Protein AF-A0A497M1D7-F1 (afdb_monomer)

Foldseek 3Di:
DQPPPDDDPDDPLRVLLVVCVVVVFKDWPVVSLVVVCVVPNPNDDPVNSVVSLVVCVVVV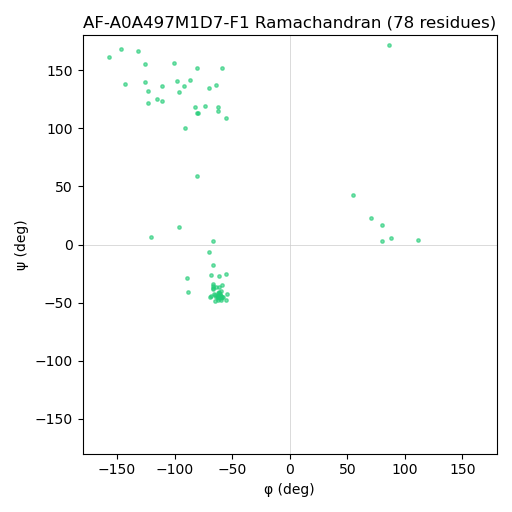QWDWDDDPVPIIMIGGDDDD

Nearest PDB structures (foldseek):
  6qil-assembly2_C  TM=8.998E-01  e=9.652E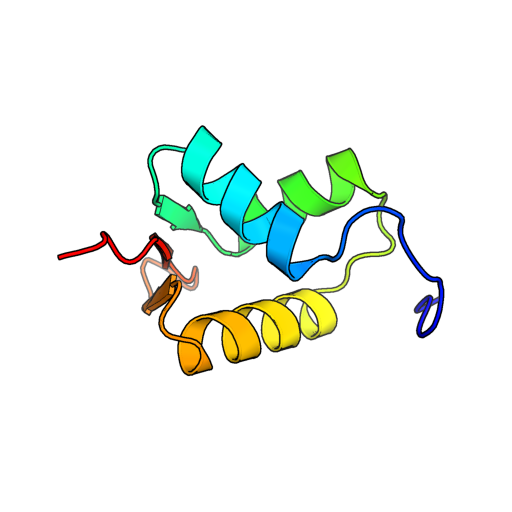-03  Halobacterium salinarum NRC-1
  6qfd-assembly1_A  TM=8.483E-01  e=6.997E-03  Halobacterium salinarum NRC-1
  6ez1-assembly1_A  TM=8.535E-01  e=1.959E-02  Halobacterium salinarum NRC-1
  7x75-assembly1_K  TM=7.258E-01  e=6.152E-03  Streptomyces coelicolor A3(2)
  2co5-assembly1_A  TM=8.354E-01  e=3.727E-02  Sulfolobus turreted icosahedral virus 1

Sequence (80 aa):
MSLKGIWRPRPLETLVVELLQKKGGTITDTELLDMLRSLVGDGVSFPELNRTLMNLEIAGLIYVSGPVRGKRRIELKKKS

pLDDT: mean 85.34, std 14.55, range [41.78, 96.5]

Solvent-accessible surface area (backbone atoms only — not comparable to full-atom values): 4828 Å² total; per-residue (Å²): 127,81,74,83,82,70,88,56,100,64,56,69,60,57,51,52,54,55,51,31,58,77,54,78,29,48,47,41,55,68,60,51,49,55,53,47,25,75,74,73,38,79,65,69,44,71,72,57,50,51,52,40,51,51,52,36,37,75,70,60,51,33,46,79,47,78,66,69,91,84,40,40,42,40,30,56,52,75,86,127

Mean predicted aligned error: 6.02 Å

Secondary structure (DSSP, 8-state):
---TT---SS-HHHHHHHHHHHTTTEEEHHHHHHHHHHHH-TT--HHHHHHHHHHHHHTTSEEEEEEETTEEEEEEPPP-

Structure (mmCIF, N/CA/C/O backbone):
data_AF-A0A497M1D7-F1
#
_entry.id   AF-A0A497M1D7-F1
#
loop_
_atom_site.group_PDB
_atom_site.id
_atom_site.type_symbol
_atom_site.label_atom_id
_atom_site.label_alt_id
_atom_site.label_comp_id
_atom_site.label_asym_id
_atom_site.label_entity_id
_atom_site.label_seq_id
_atom_site.pdbx_PDB_ins_code
_atom_site.Cartn_x
_atom_site.Cartn_y
_atom_site.Cartn_z
_atom_site.occupancy
_atom_site.B_iso_or_equiv
_atom_site.auth_seq_id
_atom_site.auth_comp_id
_atom_site.auth_asym_id
_atom_site.auth_atom_id
_atom_site.pdbx_PDB_model_num
ATOM 1 N N . MET A 1 1 ? 8.097 -6.182 -19.282 1.00 41.78 1 MET A N 1
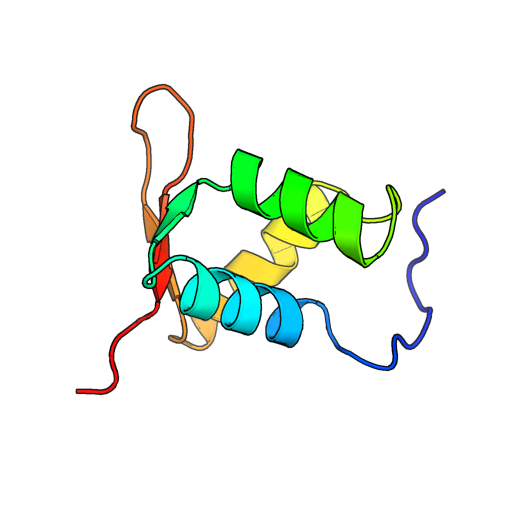ATOM 2 C CA . MET A 1 1 ? 7.256 -7.371 -19.549 1.00 41.78 1 MET A CA 1
ATOM 3 C C . MET A 1 1 ? 6.279 -7.501 -18.385 1.00 41.78 1 MET A C 1
ATOM 5 O O . MET A 1 1 ? 6.738 -7.629 -17.260 1.00 41.78 1 MET A O 1
ATOM 9 N N . SER A 1 2 ? 4.969 -7.333 -18.601 1.00 45.28 2 SER A N 1
ATOM 10 C CA . SER A 1 2 ? 3.974 -7.459 -17.520 1.00 45.28 2 SER A CA 1
ATOM 11 C C . SER A 1 2 ? 3.683 -8.940 -17.299 1.00 45.28 2 SER A C 1
ATOM 13 O O . SER A 1 2 ? 3.154 -9.605 -18.187 1.00 45.28 2 SER A O 1
ATOM 15 N N . LEU A 1 3 ? 4.066 -9.455 -16.133 1.00 53.09 3 LEU A N 1
ATOM 16 C CA . LEU A 1 3 ? 3.905 -10.857 -15.749 1.00 53.09 3 LEU A CA 1
ATOM 17 C C . LEU A 1 3 ? 2.470 -11.120 -15.264 1.00 53.09 3 LEU A C 1
ATOM 19 O O . LEU A 1 3 ? 2.239 -11.513 -14.122 1.00 53.09 3 LEU A O 1
ATOM 23 N N . LYS A 1 4 ? 1.482 -10.866 -16.131 1.00 47.88 4 LYS A N 1
ATOM 24 C CA . LYS A 1 4 ? 0.095 -11.285 -15.901 1.00 47.88 4 LYS A CA 1
ATOM 25 C C . LYS A 1 4 ? 0.050 -12.816 -15.843 1.00 47.88 4 LYS A C 1
ATOM 27 O O . LYS A 1 4 ? 0.292 -13.462 -16.855 1.00 47.88 4 LYS A O 1
ATOM 32 N N . GLY A 1 5 ? -0.288 -13.377 -14.680 1.00 53.84 5 GLY A N 1
ATOM 33 C CA . GL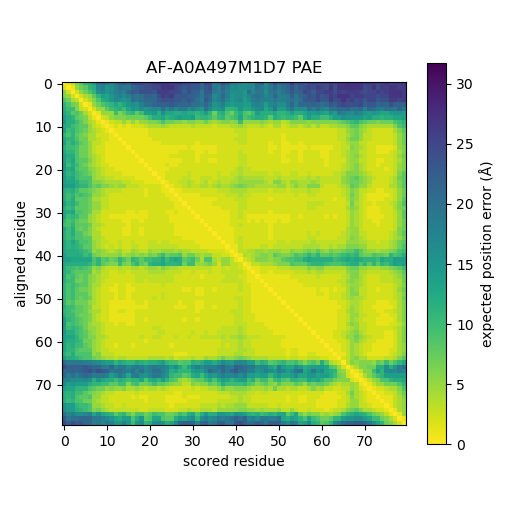Y A 1 5 ? -0.604 -14.805 -14.529 1.00 53.84 5 GLY A CA 1
ATOM 34 C C . GLY A 1 5 ? 0.398 -15.653 -13.741 1.00 53.84 5 GLY A C 1
ATOM 35 O O . GLY A 1 5 ? 0.181 -16.854 -13.622 1.00 53.84 5 GLY A O 1
ATOM 36 N N . ILE A 1 6 ? 1.459 -15.076 -13.166 1.00 56.78 6 ILE A N 1
ATOM 37 C CA . ILE A 1 6 ? 2.310 -15.830 -12.234 1.00 56.78 6 ILE A CA 1
ATOM 38 C C . ILE A 1 6 ? 1.617 -15.868 -10.872 1.00 56.78 6 ILE A C 1
ATOM 40 O O . ILE A 1 6 ? 1.486 -14.835 -10.212 1.00 56.78 6 ILE A O 1
ATOM 44 N N . TRP A 1 7 ? 1.189 -17.058 -10.447 1.00 54.69 7 TRP A N 1
ATOM 45 C CA . TRP A 1 7 ? 0.823 -17.318 -9.057 1.00 54.69 7 TRP A CA 1
ATOM 46 C C . TRP A 1 7 ? 2.008 -16.939 -8.162 1.00 54.69 7 TRP A C 1
ATOM 48 O O . TRP A 1 7 ? 3.049 -17.597 -8.179 1.00 54.69 7 TRP A O 1
ATOM 58 N N . ARG A 1 8 ? 1.876 -15.847 -7.406 1.00 66.50 8 ARG A N 1
ATOM 59 C CA . ARG A 1 8 ? 2.835 -15.501 -6.355 1.00 66.50 8 ARG A CA 1
ATOM 60 C C . ARG A 1 8 ? 2.403 -16.221 -5.077 1.00 66.50 8 ARG A C 1
ATOM 62 O O . ARG A 1 8 ? 1.209 -16.235 -4.787 1.00 66.50 8 ARG A O 1
ATOM 69 N N . PRO A 1 9 ? 3.338 -16.742 -4.261 1.00 70.38 9 PRO A N 1
ATOM 70 C CA . PRO A 1 9 ? 2.999 -17.329 -2.963 1.00 70.38 9 PRO A CA 1
ATOM 71 C C . PRO A 1 9 ? 2.231 -16.359 -2.052 1.00 70.38 9 PRO A C 1
ATOM 73 O O . PRO A 1 9 ? 1.492 -16.791 -1.173 1.00 70.38 9 PRO A O 1
ATOM 76 N N . ARG A 1 10 ? 2.407 -15.046 -2.268 1.00 78.94 10 ARG A N 1
ATOM 77 C CA . ARG A 1 10 ? 1.653 -13.975 -1.612 1.00 78.94 10 ARG A CA 1
ATOM 78 C C . ARG A 1 10 ? 0.970 -13.071 -2.648 1.00 78.94 10 ARG A C 1
ATOM 80 O O . ARG A 1 10 ? 1.682 -12.475 -3.463 1.00 78.94 10 ARG A O 1
ATOM 87 N N . PRO A 1 11 ? -0.368 -12.935 -2.607 1.00 88.12 11 PRO A N 1
ATOM 88 C CA . PRO A 1 11 ? -1.102 -11.962 -3.412 1.00 88.12 11 PRO A CA 1
ATOM 89 C C . PRO A 1 11 ? -0.649 -10.524 -3.139 1.00 88.12 11 PRO A C 1
ATOM 91 O O . PRO A 1 11 ? -0.203 -10.191 -2.036 1.00 88.12 11 PRO A O 1
ATOM 94 N N . LEU A 1 12 ? -0.778 -9.656 -4.143 1.00 90.31 12 LEU A N 1
ATOM 95 C CA . LEU A 1 12 ? -0.342 -8.262 -4.039 1.00 90.31 12 LEU A CA 1
ATOM 96 C C . LEU A 1 12 ? -1.198 -7.483 -3.030 1.00 90.31 12 LEU A C 1
ATOM 98 O O . LEU A 1 12 ? -0.680 -6.649 -2.293 1.00 90.31 12 LEU A O 1
ATOM 102 N N . GLU A 1 13 ? -2.482 -7.821 -2.939 1.00 92.94 13 GLU A N 1
ATOM 103 C CA . GLU A 1 13 ? -3.435 -7.313 -1.955 1.00 92.94 13 GLU A CA 1
ATOM 104 C C . GLU A 1 13 ? -2.931 -7.539 -0.523 1.00 92.94 13 GLU A C 1
ATOM 106 O O . GLU A 1 13 ? -2.912 -6.614 0.290 1.00 92.94 13 GLU A O 1
ATOM 111 N N . THR A 1 14 ? -2.468 -8.760 -0.225 1.00 93.06 14 THR A N 1
ATOM 112 C CA . THR A 1 14 ? -1.922 -9.125 1.089 1.00 93.06 14 THR A CA 1
ATOM 113 C C . THR A 1 14 ? -0.677 -8.307 1.405 1.00 93.06 14 THR A C 1
ATOM 115 O O . THR A 1 14 ? -0.573 -7.746 2.493 1.00 93.06 14 THR A O 1
ATOM 118 N N . LEU A 1 15 ? 0.241 -8.186 0.441 1.00 93.50 15 LEU A N 1
ATOM 119 C CA . LEU A 1 15 ? 1.468 -7.407 0.615 1.00 93.50 15 LEU A CA 1
ATOM 120 C C . LEU A 1 15 ? 1.171 -5.931 0.896 1.00 93.50 15 LEU A C 1
ATOM 122 O O . LEU A 1 15 ? 1.795 -5.347 1.778 1.00 93.50 15 LEU A O 1
ATOM 126 N N . VAL A 1 16 ? 0.205 -5.331 0.196 1.00 94.88 16 VAL A N 1
ATOM 127 C CA . VAL A 1 16 ? -0.196 -3.935 0.431 1.00 94.88 16 VAL A CA 1
ATOM 128 C C . VAL A 1 16 ? -0.677 -3.735 1.868 1.00 94.88 16 VAL A C 1
ATOM 130 O O . VAL A 1 16 ? -0.219 -2.812 2.541 1.00 94.88 16 VAL A O 1
ATOM 133 N N . VAL A 1 17 ? -1.554 -4.610 2.366 1.00 95.12 17 VAL A N 1
ATOM 134 C CA . VAL A 1 17 ? -2.072 -4.514 3.740 1.00 95.12 17 VAL A CA 1
ATOM 135 C C . VAL A 1 17 ? -0.954 -4.703 4.771 1.00 95.12 17 VAL A C 1
ATOM 137 O O . VAL A 1 17 ? -0.852 -3.910 5.706 1.00 95.12 17 VAL A O 1
ATOM 140 N N . GLU A 1 18 ? -0.079 -5.696 4.590 1.00 94.00 18 GLU A N 1
ATOM 141 C CA . GLU A 1 18 ? 1.065 -5.933 5.483 1.00 94.00 18 GLU A CA 1
ATOM 142 C C . GLU A 1 18 ? 2.030 -4.738 5.518 1.00 94.00 18 GLU A C 1
ATOM 144 O O . GLU A 1 18 ? 2.509 -4.344 6.585 1.00 94.00 18 GLU A O 1
ATOM 149 N N . LEU A 1 19 ? 2.321 -4.139 4.359 1.00 94.81 19 LEU A N 1
ATOM 150 C CA . LEU A 1 19 ? 3.190 -2.967 4.263 1.00 94.81 19 LEU A CA 1
ATOM 151 C C . LEU A 1 19 ? 2.583 -1.751 4.956 1.00 94.81 19 LEU A C 1
ATOM 153 O O . LEU A 1 19 ? 3.278 -1.062 5.705 1.00 94.81 19 LEU A O 1
ATOM 157 N N . LEU A 1 20 ? 1.287 -1.520 4.753 1.00 94.69 20 LEU A N 1
ATOM 158 C CA . LEU A 1 20 ? 0.563 -0.464 5.447 1.00 94.69 20 LEU A CA 1
ATOM 159 C C . LEU A 1 20 ? 0.606 -0.668 6.966 1.00 94.69 20 LEU A C 1
ATOM 161 O O . LEU A 1 20 ? 0.897 0.279 7.692 1.00 94.69 20 LEU A O 1
ATOM 165 N N . GLN A 1 21 ? 0.390 -1.893 7.459 1.00 94.19 21 GLN A N 1
ATOM 166 C CA . GLN A 1 21 ? 0.457 -2.202 8.894 1.00 94.19 21 GLN A CA 1
ATOM 167 C C . GLN A 1 21 ? 1.849 -1.908 9.464 1.00 94.19 21 GLN A C 1
ATOM 169 O O . GLN A 1 21 ? 1.969 -1.244 10.493 1.00 94.19 21 GLN A O 1
A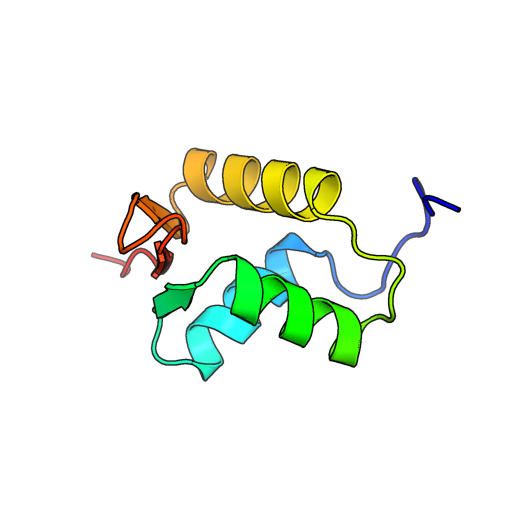TOM 174 N N . LYS A 1 22 ? 2.909 -2.321 8.756 1.00 93.38 22 LYS A N 1
ATOM 175 C CA . LYS A 1 22 ? 4.305 -2.044 9.140 1.00 93.38 22 LYS A CA 1
ATOM 176 C C . LYS A 1 22 ? 4.640 -0.551 9.181 1.00 93.38 22 LYS A C 1
ATOM 178 O O . LYS A 1 22 ? 5.537 -0.156 9.919 1.00 93.38 22 LYS A O 1
ATOM 183 N N . LYS A 1 23 ? 3.947 0.277 8.396 1.00 92.81 23 LYS A N 1
ATOM 184 C CA . LYS A 1 23 ? 4.159 1.731 8.307 1.00 92.81 23 LYS A CA 1
ATOM 185 C C . LYS A 1 23 ? 3.209 2.551 9.186 1.00 92.81 23 LYS A C 1
ATOM 187 O O . LYS A 1 23 ? 3.117 3.760 9.019 1.00 92.81 23 LYS A O 1
ATOM 192 N N . GLY A 1 24 ? 2.521 1.920 10.139 1.00 90.38 24 GLY A N 1
ATOM 193 C CA . GLY A 1 24 ? 1.619 2.624 11.058 1.00 90.38 24 GLY A CA 1
ATOM 194 C C . GLY A 1 24 ? 0.250 2.948 10.453 1.00 90.38 24 GLY A C 1
ATOM 195 O O . GLY A 1 24 ? -0.489 3.766 10.992 1.00 90.38 24 GLY A O 1
ATOM 196 N N . GLY A 1 25 ? -0.102 2.294 9.346 1.00 91.88 25 GLY A N 1
ATOM 197 C CA . GLY A 1 25 ? -1.424 2.345 8.734 1.00 91.88 25 GLY A CA 1
ATOM 198 C C . GLY A 1 25 ? -1.643 3.476 7.738 1.00 91.88 25 GLY A C 1
ATOM 199 O O . GLY A 1 25 ? -2.765 3.609 7.265 1.00 91.88 25 GLY A O 1
ATOM 200 N N . THR A 1 26 ? -0.620 4.260 7.391 1.00 93.12 26 THR A N 1
ATOM 201 C CA . THR A 1 26 ? -0.715 5.301 6.359 1.00 93.12 26 THR A CA 1
ATOM 202 C C . THR A 1 26 ? 0.573 5.399 5.541 1.00 93.12 26 THR A C 1
ATOM 204 O O . THR A 1 26 ? 1.667 5.292 6.093 1.00 93.12 26 THR A O 1
ATOM 207 N N . ILE A 1 27 ? 0.459 5.564 4.222 1.00 94.94 27 ILE A N 1
ATOM 208 C CA . ILE A 1 27 ? 1.602 5.738 3.311 1.00 94.94 27 ILE A CA 1
ATOM 209 C C . ILE A 1 27 ? 1.163 6.449 2.024 1.00 94.94 27 ILE A C 1
ATOM 211 O O . ILE A 1 27 ? -0.025 6.467 1.690 1.00 94.94 27 ILE A O 1
ATOM 215 N N . THR A 1 28 ? 2.106 7.018 1.273 1.00 94.12 28 THR A N 1
ATOM 216 C CA . THR A 1 28 ? 1.823 7.479 -0.092 1.00 94.12 28 THR A CA 1
ATOM 217 C C . THR A 1 28 ? 1.854 6.337 -1.108 1.00 94.12 28 THR A C 1
ATOM 219 O O . THR A 1 28 ? 2.581 5.356 -0.950 1.00 94.12 28 THR A O 1
ATOM 222 N N . ASP A 1 29 ? 1.096 6.475 -2.192 1.00 92.69 29 ASP A N 1
ATOM 223 C CA . ASP A 1 29 ? 1.094 5.519 -3.304 1.00 92.69 29 ASP A CA 1
ATOM 224 C C . ASP A 1 29 ? 2.468 5.347 -3.964 1.00 92.69 29 ASP A C 1
ATOM 226 O O . ASP A 1 29 ? 2.825 4.234 -4.349 1.00 92.69 29 ASP A O 1
ATOM 230 N N . THR A 1 30 ? 3.262 6.419 -4.041 1.00 92.81 30 THR A N 1
ATOM 231 C CA . THR A 1 30 ? 4.642 6.362 -4.545 1.00 92.81 30 THR A CA 1
ATOM 232 C C . THR A 1 30 ? 5.551 5.531 -3.644 1.00 92.81 30 THR A C 1
ATOM 234 O O . THR A 1 30 ? 6.228 4.629 -4.124 1.00 92.81 30 THR A O 1
ATOM 237 N N . GLU A 1 31 ? 5.519 5.777 -2.330 1.00 94.00 31 GLU A N 1
ATOM 238 C CA . GLU A 1 31 ? 6.348 5.027 -1.377 1.00 94.00 31 GLU A CA 1
ATOM 239 C C . GLU A 1 31 ? 5.915 3.560 -1.304 1.00 94.00 31 GLU A C 1
ATOM 241 O O . GLU A 1 31 ? 6.756 2.666 -1.223 1.00 94.00 31 GLU A O 1
ATOM 246 N N . LEU A 1 32 ? 4.606 3.295 -1.374 1.00 94.88 32 LEU A N 1
ATOM 247 C CA . LEU A 1 32 ? 4.081 1.935 -1.420 1.00 94.88 32 LEU A CA 1
ATOM 248 C C . LEU A 1 32 ? 4.586 1.184 -2.652 1.00 94.88 32 LEU A C 1
ATOM 250 O O . LEU A 1 32 ? 4.983 0.026 -2.533 1.00 94.88 32 LEU A O 1
ATOM 254 N N . LEU A 1 33 ? 4.593 1.826 -3.823 1.00 94.06 33 LEU A N 1
ATOM 255 C CA . LEU A 1 33 ? 5.107 1.203 -5.038 1.00 94.06 33 LEU A CA 1
ATOM 256 C C . LEU A 1 33 ? 6.598 0.871 -4.922 1.00 94.06 33 LEU A C 1
ATOM 258 O O . LEU A 1 33 ? 6.993 -0.240 -5.271 1.00 94.06 33 LEU A O 1
ATOM 262 N N . ASP A 1 34 ? 7.406 1.799 -4.411 1.00 94.00 34 ASP A N 1
ATOM 263 C CA . ASP A 1 34 ? 8.847 1.592 -4.234 1.00 94.00 34 ASP A CA 1
ATOM 264 C C . ASP A 1 34 ? 9.128 0.432 -3.264 1.00 94.00 34 ASP A C 1
ATOM 266 O O . ASP A 1 34 ? 9.977 -0.424 -3.524 1.00 94.00 34 ASP A O 1
ATOM 270 N N . MET A 1 35 ? 8.355 0.336 -2.178 1.00 93.88 35 MET A N 1
ATOM 271 C CA . MET A 1 35 ? 8.434 -0.782 -1.236 1.00 93.88 35 MET A CA 1
ATOM 272 C C . MET A 1 35 ? 7.979 -2.114 -1.840 1.00 93.88 35 MET A C 1
ATOM 274 O O . MET A 1 35 ? 8.547 -3.158 -1.535 1.00 93.88 35 MET A O 1
ATOM 278 N N . LEU A 1 36 ? 6.952 -2.113 -2.689 1.00 92.75 36 LEU A N 1
ATOM 279 C CA . LEU A 1 36 ? 6.527 -3.330 -3.379 1.00 92.75 36 LEU A CA 1
ATOM 280 C C . LEU A 1 36 ? 7.605 -3.806 -4.354 1.00 92.75 36 LEU A C 1
ATOM 282 O O . LEU A 1 36 ? 7.919 -4.995 -4.381 1.00 92.75 36 LEU A O 1
ATOM 286 N N . ARG A 1 37 ? 8.218 -2.888 -5.104 1.00 91.31 37 ARG A N 1
ATOM 287 C CA . ARG A 1 37 ? 9.303 -3.217 -6.036 1.00 91.31 37 ARG A CA 1
ATOM 288 C C . ARG A 1 37 ? 10.537 -3.763 -5.332 1.00 91.31 37 ARG A C 1
ATOM 290 O O . ARG A 1 37 ? 11.138 -4.705 -5.834 1.00 91.31 37 ARG A O 1
ATOM 297 N N . SER A 1 38 ? 10.874 -3.255 -4.149 1.00 90.50 38 SER A N 1
ATOM 298 C CA . SER A 1 38 ? 11.993 -3.807 -3.377 1.00 90.50 38 SER A CA 1
ATOM 299 C C . SER A 1 38 ? 11.727 -5.222 -2.847 1.00 90.50 38 SER A C 1
ATOM 301 O O . SER A 1 38 ? 12.672 -5.986 -2.669 1.00 90.50 38 SER A O 1
ATOM 303 N N . LEU A 1 39 ? 10.460 -5.601 -2.631 1.00 86.69 39 LEU A N 1
ATOM 304 C CA . LEU A 1 39 ? 10.085 -6.926 -2.124 1.00 86.69 39 LEU A CA 1
ATOM 305 C C . LEU A 1 39 ? 9.889 -7.982 -3.214 1.00 86.69 39 LEU A C 1
ATOM 307 O O . LEU A 1 39 ? 10.254 -9.138 -3.011 1.00 86.69 39 LEU A O 1
ATOM 311 N N . VAL A 1 40 ? 9.262 -7.620 -4.336 1.00 82.44 40 VAL A N 1
ATOM 312 C CA . VAL A 1 40 ? 8.873 -8.579 -5.389 1.00 82.44 40 VAL A CA 1
ATOM 313 C C . VAL A 1 40 ? 9.497 -8.277 -6.757 1.00 82.44 40 VAL A C 1
ATOM 315 O O . VAL A 1 40 ? 9.170 -8.942 -7.741 1.00 82.44 40 VAL A O 1
ATOM 318 N N . GLY A 1 41 ? 10.403 -7.299 -6.821 1.00 79.44 41 GLY A N 1
ATOM 319 C CA . GLY A 1 41 ? 11.081 -6.837 -8.032 1.00 79.44 41 GLY A CA 1
ATO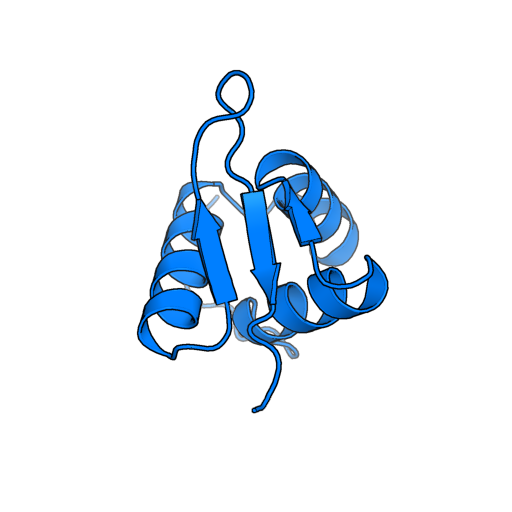M 320 C C . GLY A 1 41 ? 10.299 -5.779 -8.819 1.00 79.44 41 GLY A C 1
ATOM 321 O O . GLY A 1 41 ? 9.115 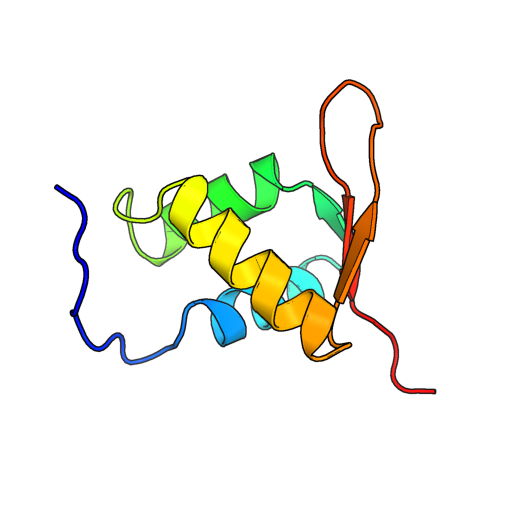-5.522 -8.582 1.00 79.44 41 GLY A O 1
ATOM 322 N N . ASP A 1 42 ? 10.946 -5.206 -9.838 1.00 75.56 42 ASP A N 1
ATOM 323 C CA . ASP A 1 42 ? 10.401 -4.133 -10.694 1.00 75.56 42 ASP A CA 1
ATOM 324 C C . ASP A 1 42 ? 9.205 -4.547 -11.574 1.00 75.56 42 ASP A C 1
ATOM 326 O O . ASP A 1 42 ? 8.682 -3.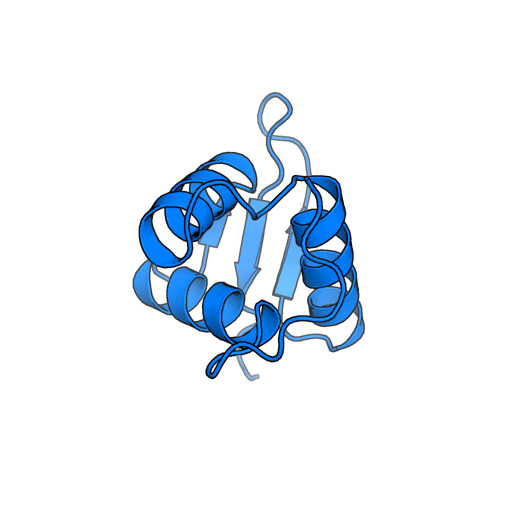754 -12.359 1.00 75.56 42 ASP A O 1
ATOM 330 N N . GLY A 1 43 ? 8.736 -5.790 -11.442 1.00 77.56 43 GLY A N 1
ATOM 331 C CA . GLY A 1 43 ? 7.572 -6.308 -12.153 1.00 77.56 43 GLY A CA 1
ATOM 332 C C . GLY A 1 43 ? 6.249 -5.648 -11.754 1.00 77.56 43 GLY A C 1
ATOM 333 O O . GLY A 1 43 ? 5.288 -5.755 -12.514 1.00 77.56 43 GLY A O 1
ATOM 334 N N . VAL A 1 44 ? 6.191 -4.955 -10.608 1.00 85.31 44 VAL A N 1
ATOM 335 C CA . VAL A 1 44 ? 4.986 -4.241 -10.160 1.00 85.31 44 VAL A CA 1
ATOM 336 C C . VAL A 1 44 ? 4.898 -2.872 -10.828 1.00 85.31 44 VAL A C 1
ATOM 338 O O . VAL A 1 44 ? 5.744 -1.985 -10.659 1.00 85.31 44 VAL A O 1
ATOM 341 N N . SER A 1 45 ? 3.827 -2.702 -11.596 1.00 89.50 45 SER A N 1
ATOM 342 C CA . SER A 1 45 ? 3.531 -1.473 -12.331 1.00 89.50 45 SER A CA 1
ATOM 343 C C . SER A 1 45 ? 2.486 -0.612 -11.611 1.00 89.50 45 SER A C 1
ATOM 345 O O . SER A 1 45 ? 1.657 -1.123 -10.859 1.00 89.50 45 SER A O 1
ATOM 347 N N . PHE A 1 46 ? 2.467 0.699 -11.880 1.00 89.75 46 PHE A N 1
ATOM 348 C CA . PHE A 1 46 ? 1.421 1.595 -11.363 1.00 89.75 46 PHE A CA 1
ATOM 349 C C . PHE A 1 46 ? -0.010 1.131 -11.698 1.00 89.75 46 PHE A C 1
ATOM 351 O O . PHE A 1 46 ? -0.852 1.175 -10.807 1.00 89.75 46 PHE A O 1
ATOM 358 N N . PRO A 1 47 ? -0.330 0.651 -12.920 1.00 91.69 47 PRO A N 1
ATOM 359 C CA . PRO A 1 47 ? -1.660 0.113 -13.216 1.00 91.69 47 PRO A CA 1
ATOM 360 C C . PRO A 1 47 ? -2.042 -1.108 -12.369 1.00 91.69 47 PRO A C 1
ATOM 362 O O . PRO A 1 47 ? -3.200 -1.251 -11.980 1.00 91.69 47 PRO A O 1
ATOM 365 N N . GLU A 1 48 ? -1.080 -1.984 -12.074 1.00 90.31 48 GLU A N 1
ATOM 366 C CA . GLU A 1 48 ? -1.288 -3.156 -11.217 1.00 90.31 48 GLU A CA 1
ATOM 367 C C . GLU A 1 48 ? -1.537 -2.735 -9.764 1.00 90.31 48 GLU A C 1
ATOM 369 O O . GLU A 1 48 ? -2.502 -3.192 -9.147 1.00 90.31 48 GLU A O 1
ATOM 374 N N . LEU A 1 49 ? -0.745 -1.784 -9.257 1.00 93.00 49 LEU A N 1
ATOM 375 C CA . LEU A 1 49 ? -0.974 -1.177 -7.949 1.00 93.00 49 LEU A CA 1
ATOM 376 C C . LEU A 1 49 ? -2.346 -0.493 -7.887 1.00 93.00 49 LEU A C 1
ATOM 378 O O . LEU A 1 49 ? -3.098 -0.731 -6.952 1.00 93.00 49 LEU A O 1
ATOM 382 N N . ASN A 1 50 ? -2.720 0.289 -8.900 1.00 93.88 50 ASN A N 1
ATOM 383 C CA . ASN A 1 50 ? -4.015 0.972 -8.952 1.00 93.88 50 ASN A CA 1
ATOM 384 C C . ASN A 1 50 ? -5.188 -0.010 -8.894 1.00 93.88 50 ASN A C 1
ATOM 386 O O . ASN A 1 50 ? -6.125 0.212 -8.133 1.00 93.88 50 ASN A O 1
ATOM 390 N N . ARG A 1 51 ? -5.131 -1.110 -9.657 1.00 94.25 51 ARG A N 1
ATOM 391 C CA . ARG A 1 51 ? -6.161 -2.158 -9.594 1.00 94.25 51 ARG A CA 1
ATOM 392 C C . ARG A 1 51 ? -6.217 -2.799 -8.206 1.00 94.25 51 ARG A C 1
ATOM 394 O O . ARG A 1 51 ? -7.306 -3.017 -7.689 1.00 94.25 51 ARG A O 1
ATOM 401 N N . THR A 1 52 ? -5.062 -3.060 -7.602 1.00 94.81 52 THR A N 1
ATOM 402 C CA . THR A 1 52 ? -4.967 -3.634 -6.251 1.00 94.81 52 THR A CA 1
ATOM 403 C C . THR A 1 52 ? -5.587 -2.704 -5.206 1.00 94.81 52 THR A C 1
ATOM 405 O O . THR A 1 52 ? -6.410 -3.141 -4.407 1.00 94.81 52 THR A O 1
ATOM 408 N N . LEU A 1 53 ? -5.248 -1.412 -5.240 1.00 95.62 53 LEU A N 1
ATOM 409 C CA . LEU A 1 53 ? -5.804 -0.405 -4.334 1.00 95.62 53 LEU A CA 1
ATOM 410 C C . LEU A 1 53 ? -7.317 -0.259 -4.519 1.00 95.62 53 LEU A C 1
ATOM 412 O O . LEU A 1 53 ? -8.043 -0.275 -3.534 1.00 95.62 53 LEU A O 1
ATOM 416 N N . MET A 1 54 ? -7.798 -0.210 -5.764 1.00 95.56 54 MET A N 1
ATOM 417 C CA . MET A 1 54 ? -9.232 -0.161 -6.065 1.00 95.56 54 MET A CA 1
ATOM 418 C C . MET A 1 54 ? -9.975 -1.373 -5.485 1.00 95.56 54 MET A C 1
ATOM 420 O O . MET A 1 54 ? -11.014 -1.214 -4.851 1.00 95.56 54 MET A O 1
ATOM 424 N N . ASN A 1 55 ? -9.429 -2.581 -5.652 1.00 96.31 55 ASN A N 1
ATOM 425 C CA . ASN A 1 55 ? -10.025 -3.797 -5.095 1.00 96.31 55 ASN A CA 1
ATOM 426 C C . ASN A 1 55 ? -10.088 -3.752 -3.558 1.00 96.31 55 ASN A C 1
ATOM 428 O O . ASN A 1 55 ? -11.112 -4.097 -2.973 1.00 96.31 55 ASN A O 1
ATOM 432 N N . LEU A 1 56 ? -9.008 -3.314 -2.901 1.00 96.31 56 LEU A N 1
ATOM 433 C CA . LEU A 1 56 ? -8.940 -3.194 -1.440 1.00 96.31 56 LEU A CA 1
ATOM 434 C C . LEU A 1 56 ? -9.878 -2.110 -0.889 1.00 96.31 56 LEU A C 1
ATOM 436 O O . LEU A 1 56 ? -10.437 -2.274 0.196 1.00 96.31 56 LEU A O 1
ATOM 440 N N . GLU A 1 57 ? -10.044 -1.012 -1.622 1.00 95.81 57 GLU A N 1
ATOM 441 C CA . GLU A 1 57 ? -10.948 0.080 -1.265 1.00 95.81 57 GLU A CA 1
ATOM 442 C C . GLU A 1 57 ? -12.414 -0.353 -1.382 1.00 95.81 57 GLU A C 1
ATOM 444 O O . GLU A 1 57 ? -13.179 -0.171 -0.436 1.00 95.81 57 GLU A O 1
ATOM 449 N N . ILE A 1 58 ? -12.787 -1.037 -2.472 1.00 96.50 58 ILE A N 1
ATOM 450 C CA . ILE A 1 58 ? -14.121 -1.644 -2.639 1.00 96.50 58 ILE A CA 1
ATOM 451 C C . ILE A 1 58 ? -14.397 -2.675 -1.536 1.00 96.50 58 ILE A C 1
ATOM 453 O O . ILE A 1 58 ? -15.501 -2.726 -0.996 1.00 96.50 58 ILE A O 1
ATOM 457 N N . ALA A 1 59 ? -13.391 -3.468 -1.156 1.00 95.81 59 ALA A N 1
ATOM 458 C CA . ALA A 1 59 ? -13.491 -4.414 -0.045 1.00 95.81 59 ALA A CA 1
ATOM 459 C C . ALA A 1 59 ? -13.570 -3.735 1.339 1.00 95.81 59 ALA A C 1
ATOM 461 O O . ALA A 1 59 ? -13.762 -4.413 2.349 1.00 95.81 59 ALA A O 1
ATOM 462 N N . GLY A 1 60 ? -13.404 -2.411 1.415 1.00 95.56 60 GLY A N 1
ATOM 463 C CA . GLY A 1 60 ? -13.463 -1.646 2.655 1.00 95.56 60 GLY A CA 1
ATOM 464 C C . GLY A 1 60 ? -12.274 -1.880 3.586 1.00 95.56 60 GLY A C 1
ATOM 465 O O . GLY A 1 60 ? -12.407 -1.670 4.789 1.00 95.56 60 GLY A O 1
ATOM 466 N N . LEU A 1 61 ? -11.128 -2.323 3.064 1.00 96.19 61 LEU A N 1
ATOM 467 C CA . LEU A 1 61 ? -9.916 -2.578 3.854 1.00 96.19 61 LEU A CA 1
ATOM 468 C C . LEU A 1 61 ? -9.020 -1.342 3.965 1.00 96.19 61 LEU A C 1
ATOM 470 O O . LEU A 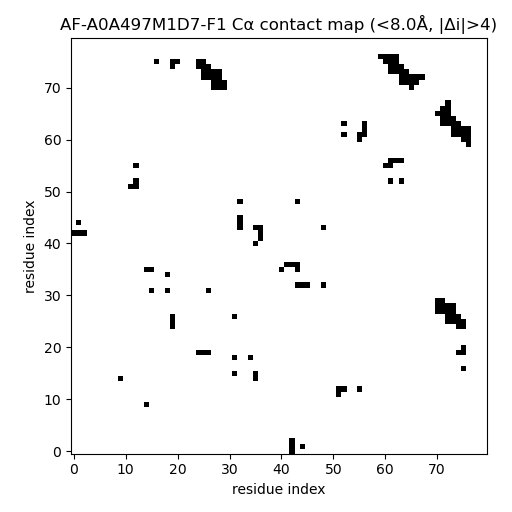1 61 ? -8.300 -1.181 4.953 1.00 96.19 61 LEU A O 1
ATOM 474 N N . ILE A 1 62 ? -9.072 -0.468 2.962 1.00 96.50 62 ILE A N 1
ATOM 475 C CA . ILE A 1 62 ? -8.296 0.770 2.906 1.00 96.50 62 ILE A CA 1
ATOM 476 C C . ILE A 1 62 ? -9.180 1.955 2.526 1.00 96.50 62 ILE A C 1
ATOM 478 O O . ILE A 1 62 ? -10.297 1.782 2.043 1.00 96.50 62 ILE A O 1
ATOM 482 N N . TYR A 1 63 ? -8.640 3.152 2.716 1.00 95.44 63 TYR A N 1
ATOM 483 C CA . TYR A 1 63 ? -9.166 4.404 2.193 1.00 95.44 63 TYR A CA 1
ATOM 484 C C . TYR A 1 63 ? -8.094 5.096 1.349 1.00 95.44 63 TYR A C 1
ATOM 486 O O . TYR A 1 63 ? -6.946 5.217 1.793 1.00 95.44 63 TYR A O 1
ATOM 494 N N . VAL A 1 64 ? -8.452 5.545 0.144 1.00 94.06 64 VAL A N 1
ATOM 495 C CA . VAL A 1 64 ? -7.561 6.302 -0.741 1.00 94.06 64 VAL A CA 1
ATOM 496 C C . VAL A 1 64 ? -8.058 7.745 -0.843 1.00 94.06 64 VAL A C 1
ATOM 498 O O . VAL A 1 64 ? -9.185 8.014 -1.238 1.00 94.06 64 VAL A O 1
ATOM 501 N N . SER A 1 65 ? -7.200 8.709 -0.509 1.00 91.44 65 SER A N 1
ATOM 502 C CA . SER A 1 65 ? -7.509 10.146 -0.600 1.00 91.44 65 SER A CA 1
ATOM 503 C C . SER A 1 65 ? -6.472 10.905 -1.431 1.00 91.44 65 SER A C 1
ATOM 505 O O . SER A 1 65 ? -5.318 10.481 -1.543 1.00 91.44 65 SER A O 1
ATOM 507 N N . GLY A 1 66 ? -6.855 12.046 -2.018 1.00 82.06 66 GLY A N 1
ATOM 508 C CA . GLY A 1 66 ? -5.920 12.916 -2.747 1.00 82.06 66 GLY A CA 1
ATOM 509 C C . GLY A 1 66 ? -6.244 14.415 -2.649 1.00 82.06 66 GLY A C 1
ATOM 510 O O . GLY A 1 66 ? -7.345 14.752 -2.221 1.00 82.06 66 GLY A O 1
ATOM 511 N N . PRO A 1 67 ? -5.338 15.326 -3.075 1.00 67.50 67 PRO A N 1
ATOM 512 C CA . PRO A 1 67 ? -3.883 15.212 -3.165 1.00 67.50 67 PRO A CA 1
ATOM 513 C C . PRO A 1 67 ? -3.165 16.106 -2.133 1.00 67.50 67 PRO A C 1
ATOM 515 O O . PRO A 1 67 ? -3.420 17.305 -2.029 1.00 67.50 67 PRO A O 1
ATOM 518 N N . VAL A 1 68 ? -2.133 15.563 -1.483 1.00 59.16 68 VAL A N 1
ATOM 519 C CA . VAL A 1 68 ? -1.021 16.387 -0.985 1.00 59.16 68 VAL A CA 1
ATOM 520 C C . VAL A 1 68 ? 0.012 16.421 -2.115 1.00 59.16 68 VAL A C 1
ATOM 522 O O . VAL A 1 68 ? 0.732 15.449 -2.326 1.00 59.16 68 VAL A O 1
ATOM 525 N N . ARG A 1 69 ? 0.051 17.511 -2.899 1.00 67.25 69 ARG A N 1
ATOM 526 C CA . ARG A 1 69 ? 1.044 17.745 -3.980 1.00 67.25 69 ARG A CA 1
ATOM 527 C C . ARG A 1 69 ? 1.144 16.629 -5.041 1.00 67.25 69 ARG A C 1
ATOM 529 O O . ARG A 1 69 ? 2.238 16.238 -5.433 1.00 67.25 69 ARG A O 1
ATOM 536 N N . GLY A 1 70 ? 0.011 16.095 -5.496 1.00 74.12 70 GLY A N 1
ATOM 537 C CA . GLY A 1 70 ? -0.025 15.060 -6.542 1.00 74.12 70 GLY A CA 1
ATOM 538 C C . GLY A 1 70 ? 0.273 13.632 -6.066 1.00 74.12 70 GLY A C 1
ATOM 539 O O . GLY A 1 70 ? 0.280 12.723 -6.889 1.00 74.12 70 GLY A O 1
ATOM 540 N N . LYS A 1 71 ? 0.470 13.414 -4.758 1.00 80.56 71 LYS A N 1
ATOM 541 C CA . LYS A 1 71 ? 0.560 12.077 -4.153 1.00 80.56 71 LYS A CA 1
ATOM 542 C C . LYS A 1 71 ? -0.775 11.673 -3.534 1.00 80.56 71 LYS A C 1
ATOM 544 O O . LYS A 1 71 ? -1.452 12.511 -2.923 1.00 80.56 71 LYS A O 1
ATOM 549 N N . ARG A 1 72 ? -1.143 10.396 -3.674 1.00 91.25 72 ARG A N 1
ATOM 550 C CA . ARG A 1 72 ? -2.333 9.824 -3.025 1.00 91.25 72 ARG A CA 1
ATOM 551 C C . ARG A 1 72 ? -1.936 9.244 -1.680 1.00 91.25 72 ARG A C 1
ATOM 553 O O . ARG A 1 72 ? -0.904 8.583 -1.576 1.00 91.25 72 ARG A O 1
ATOM 560 N N . ARG A 1 73 ? -2.750 9.491 -0.657 1.00 93.38 73 ARG A N 1
ATOM 561 C CA . ARG A 1 73 ? -2.565 8.909 0.673 1.00 93.38 73 ARG A CA 1
ATOM 562 C C . ARG A 1 73 ? -3.440 7.672 0.796 1.00 93.38 73 ARG A C 1
ATOM 564 O O . ARG A 1 73 ? -4.622 7.719 0.463 1.00 93.38 73 ARG A O 1
ATOM 571 N N . ILE A 1 74 ? -2.836 6.586 1.255 1.00 95.12 74 ILE A N 1
ATOM 572 C CA . ILE A 1 74 ? -3.465 5.283 1.427 1.00 95.12 74 ILE A CA 1
ATOM 573 C C . ILE A 1 74 ? -3.469 4.978 2.916 1.00 95.12 74 ILE A C 1
ATOM 575 O O . ILE A 1 74 ? -2.417 5.013 3.554 1.00 95.12 74 ILE A O 1
ATOM 579 N N . GLU A 1 75 ? -4.641 4.690 3.468 1.00 95.25 75 GLU A N 1
ATOM 580 C CA . GLU A 1 75 ? -4.838 4.464 4.898 1.00 95.25 75 GLU A CA 1
ATOM 581 C C . GLU A 1 75 ? -5.515 3.117 5.150 1.00 95.25 75 GLU A C 1
ATOM 583 O O . GLU A 1 75 ? -6.440 2.749 4.432 1.00 95.25 75 GLU A O 1
ATOM 588 N N . LEU A 1 76 ? -5.093 2.383 6.182 1.00 95.69 76 LEU A N 1
ATOM 589 C CA . LEU A 1 76 ? -5.836 1.213 6.649 1.00 95.69 76 LEU A CA 1
ATOM 590 C C . LEU A 1 76 ? -7.135 1.650 7.307 1.00 95.69 76 LEU A C 1
ATOM 592 O O . LEU A 1 76 ? -7.142 2.509 8.193 1.00 95.69 76 LEU A O 1
ATOM 596 N N . LYS A 1 77 ? -8.225 0.966 6.969 1.00 94.00 77 LYS A N 1
ATOM 597 C CA . LYS A 1 77 ? -9.458 1.103 7.730 1.00 94.00 77 LYS A CA 1
ATOM 598 C C . LYS A 1 77 ? -9.289 0.373 9.064 1.00 94.00 77 LYS A C 1
ATOM 600 O O . LYS A 1 77 ? -9.046 -0.834 9.100 1.00 94.00 77 LYS A O 1
ATOM 605 N N . LYS A 1 78 ? -9.401 1.095 10.181 1.00 80.25 78 LYS A N 1
ATOM 606 C CA . LYS A 1 78 ? -9.455 0.466 11.508 1.00 80.25 78 LYS A CA 1
ATOM 607 C C . LYS A 1 78 ? -10.724 -0.384 11.593 1.00 80.25 78 LYS A C 1
ATOM 609 O O . LYS A 1 78 ? -11.786 0.069 11.169 1.00 80.25 78 LYS A O 1
ATOM 614 N N . LYS A 1 79 ? -10.623 -1.597 12.150 1.00 61.53 79 LYS A N 1
ATOM 615 C CA . LYS A 1 79 ? -11.819 -2.320 12.599 1.00 61.53 79 LYS A CA 1
ATOM 616 C C . LYS A 1 79 ? -12.469 -1.472 13.696 1.00 61.53 79 LYS A C 1
ATOM 618 O O . LYS A 1 79 ? -11.798 -1.150 14.675 1.00 61.53 79 LYS A O 1
ATOM 623 N N . SER A 1 80 ? -13.701 -1.036 13.446 1.00 48.81 80 SER A N 1
ATOM 624 C CA . SER A 1 80 ? -14.587 -0.450 14.455 1.00 48.81 80 SER A CA 1
ATOM 625 C C . SER A 1 80 ? -15.063 -1.522 15.424 1.00 48.81 80 SER A C 1
ATOM 627 O O . SER A 1 80 ? -15.165 -2.690 14.980 1.00 48.81 80 SER A O 1
#

Radius of gyration: 12.28 Å; Cα contacts (8 Å, |Δi|>4): 82; chains: 1; bounding box: 27×35×34 Å